Protein AF-A0A9C6U0P7-F1 (afdb_monomer_lite)

Radius of gyration: 18.61 Å; chains: 1; bounding box: 39×26×54 Å

Organism: Frankliniella occidentalis (NCBI:txid133901)

Foldseek 3Di:
DDPVVLVVVLVLLVVQQDPPVDDDPQDSSLLVVLLVVCVVVVDPVVSCVDPSPVPPDSVRSVVSNVRSVRSCPDPVNVCVFWDDDPDPVSVVVQVCVVPVVDDDDDDDDDDDRTDGDD

Structure (mmCIF, N/CA/C/O backbone):
data_AF-A0A9C6U0P7-F1
#
_entry.id   AF-A0A9C6U0P7-F1
#
loop_
_atom_site.group_PDB
_atom_site.id
_atom_site.type_symbol
_atom_site.label_atom_id
_atom_site.label_alt_id
_atom_site.label_comp_id
_atom_site.label_asym_id
_atom_site.label_entity_id
_atom_site.label_seq_id
_atom_site.pdbx_PDB_ins_code
_atom_site.Cartn_x
_atom_site.Cartn_y
_atom_site.Cartn_z
_atom_site.occupancy
_atom_site.B_iso_or_equiv
_atom_site.auth_seq_id
_atom_site.auth_comp_id
_atom_si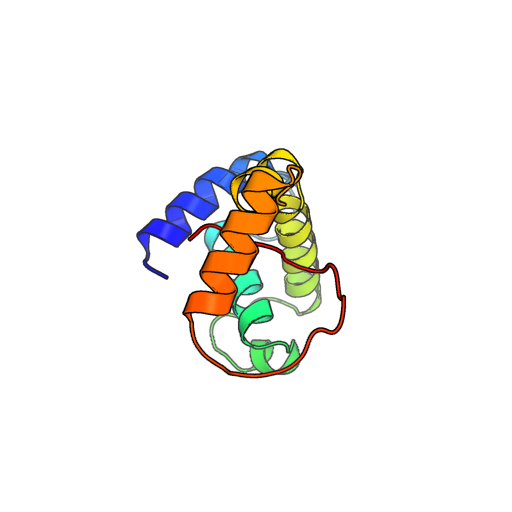te.auth_asym_id
_atom_site.auth_atom_id
_atom_site.pdbx_PDB_model_num
ATOM 1 N N . MET A 1 1 ? 0.602 -16.392 -1.268 1.00 58.56 1 MET A N 1
ATOM 2 C CA . MET A 1 1 ? -0.498 -15.784 -2.046 1.00 58.56 1 MET A CA 1
ATOM 3 C C . MET A 1 1 ? -0.786 -16.683 -3.226 1.00 58.56 1 MET A C 1
ATOM 5 O O . MET A 1 1 ? 0.168 -17.088 -3.887 1.00 58.56 1 MET A O 1
ATOM 9 N N . SER A 1 2 ? -2.052 -17.020 -3.459 1.00 78.69 2 SER A N 1
ATOM 10 C CA . SER A 1 2 ? -2.465 -17.732 -4.670 1.00 78.69 2 SER A CA 1
ATOM 11 C C . SER A 1 2 ? -2.324 -16.804 -5.882 1.00 78.69 2 SER A C 1
ATOM 13 O O . SER A 1 2 ? -2.443 -15.584 -5.752 1.00 78.69 2 SER A O 1
ATOM 15 N N . GLN A 1 3 ? -2.090 -17.359 -7.075 1.00 72.94 3 GLN A N 1
ATOM 16 C CA . GLN A 1 3 ? -2.071 -16.582 -8.323 1.00 72.94 3 GLN A CA 1
ATOM 17 C C . GLN A 1 3 ? -3.381 -15.797 -8.515 1.00 72.94 3 GLN A C 1
ATOM 19 O O . GLN A 1 3 ? -3.364 -14.672 -9.011 1.00 72.94 3 GLN A O 1
ATOM 24 N N . HIS A 1 4 ? -4.501 -16.365 -8.064 1.00 81.75 4 HIS A N 1
ATOM 25 C CA . HIS A 1 4 ? -5.819 -15.741 -8.122 1.00 81.75 4 HIS A CA 1
ATOM 26 C C . HIS A 1 4 ? -5.896 -14.441 -7.299 1.00 81.75 4 HIS A C 1
ATOM 28 O O . HIS A 1 4 ? -6.421 -13.439 -7.781 1.00 81.75 4 HIS A O 1
ATOM 34 N N . ASP A 1 5 ? -5.301 -14.417 -6.102 1.00 84.00 5 ASP A N 1
ATOM 35 C CA . ASP A 1 5 ? -5.320 -13.245 -5.212 1.00 84.00 5 ASP A CA 1
ATOM 36 C C . ASP A 1 5 ? -4.577 -12.060 -5.835 1.00 84.00 5 ASP A C 1
ATOM 38 O O . ASP A 1 5 ? -4.981 -10.905 -5.704 1.00 84.00 5 ASP A O 1
ATOM 42 N N . ILE A 1 6 ? -3.486 -12.354 -6.546 1.00 82.50 6 ILE A N 1
ATOM 43 C CA . ILE A 1 6 ? -2.670 -11.342 -7.217 1.00 82.50 6 ILE A CA 1
ATOM 44 C C . ILE A 1 6 ? -3.442 -10.731 -8.392 1.00 82.50 6 ILE A C 1
ATOM 46 O O . ILE A 1 6 ? -3.392 -9.516 -8.586 1.00 82.50 6 ILE A O 1
ATOM 50 N N . VAL A 1 7 ? -4.176 -11.543 -9.159 1.00 85.00 7 VAL A N 1
ATOM 51 C CA . VAL A 1 7 ? -5.016 -11.060 -10.269 1.00 85.00 7 VAL A CA 1
ATOM 52 C C . VAL A 1 7 ? -6.170 -10.209 -9.741 1.00 85.00 7 VAL A C 1
ATOM 54 O O . VAL A 1 7 ? -6.342 -9.080 -10.197 1.00 85.00 7 VAL A O 1
ATOM 57 N N . ALA A 1 8 ? -6.879 -10.680 -8.712 1.00 86.75 8 ALA A N 1
ATOM 58 C CA . ALA A 1 8 ? -7.946 -9.910 -8.073 1.00 86.75 8 ALA A CA 1
ATOM 59 C C . ALA A 1 8 ? -7.435 -8.559 -7.539 1.00 86.75 8 ALA A C 1
ATOM 61 O O . ALA A 1 8 ? -8.087 -7.523 -7.686 1.00 86.75 8 ALA A O 1
ATOM 62 N N . LEU A 1 9 ? -6.231 -8.546 -6.962 1.00 85.62 9 LEU A N 1
ATOM 63 C CA . LEU A 1 9 ? -5.590 -7.317 -6.515 1.00 85.62 9 LEU A CA 1
ATOM 64 C C . LEU A 1 9 ? -5.244 -6.377 -7.681 1.00 85.62 9 LEU A C 1
ATOM 66 O O . LEU A 1 9 ? -5.425 -5.162 -7.559 1.00 85.62 9 LEU A O 1
ATOM 70 N N . CYS A 1 10 ? -4.780 -6.915 -8.813 1.00 87.06 10 CYS A N 1
ATOM 71 C CA . CYS A 1 10 ? -4.544 -6.123 -10.020 1.00 87.06 10 CYS A CA 1
ATOM 72 C C . CYS A 1 10 ? -5.826 -5.418 -10.478 1.00 87.06 10 CYS A C 1
ATOM 74 O O . CYS A 1 10 ? -5.773 -4.229 -10.790 1.00 87.06 10 CYS A O 1
ATOM 76 N N . ASP A 1 11 ? -6.964 -6.112 -10.476 1.00 87.88 11 ASP A N 1
ATOM 77 C CA . ASP A 1 11 ? -8.247 -5.547 -10.911 1.00 87.88 11 ASP A CA 1
ATOM 78 C C . ASP A 1 11 ? -8.725 -4.414 -9.996 1.00 87.88 11 ASP A C 1
ATOM 80 O O . ASP A 1 11 ? -9.189 -3.371 -10.473 1.00 87.88 11 ASP A O 1
ATOM 84 N N . ILE A 1 12 ? -8.533 -4.568 -8.682 1.00 88.19 12 ILE A N 1
ATOM 85 C CA . ILE A 1 12 ? -8.843 -3.527 -7.695 1.00 88.19 12 ILE A CA 1
ATOM 86 C C . ILE A 1 12 ? -7.966 -2.293 -7.926 1.00 88.19 12 ILE A C 1
ATOM 88 O O . ILE A 1 12 ? -8.477 -1.177 -8.015 1.00 88.19 12 ILE A O 1
ATOM 92 N N . LEU A 1 13 ? -6.649 -2.476 -8.056 1.00 87.00 13 LEU A N 1
ATOM 93 C CA . LEU A 1 13 ? -5.702 -1.363 -8.163 1.00 87.00 13 LEU A CA 1
ATOM 94 C C . LEU A 1 13 ? -5.699 -0.687 -9.540 1.00 87.00 13 LEU A C 1
ATOM 96 O O . LEU A 1 13 ? -5.297 0.474 -9.640 1.00 87.00 13 LEU A O 1
ATOM 100 N N . ARG A 1 14 ? -6.181 -1.358 -10.594 1.00 86.44 14 ARG A N 1
ATOM 101 C CA . ARG A 1 14 ? -6.200 -0.849 -11.979 1.00 86.44 14 ARG A CA 1
ATOM 102 C C . ARG A 1 14 ? -6.850 0.530 -12.120 1.00 86.44 14 ARG A C 1
ATOM 104 O O . ARG A 1 14 ? -6.439 1.301 -12.982 1.00 86.44 14 ARG A O 1
ATOM 111 N N . HIS A 1 15 ? -7.841 0.830 -11.285 1.00 83.75 15 HIS A N 1
ATOM 112 C CA . HIS A 1 15 ? -8.596 2.085 -11.314 1.00 83.75 15 HIS A CA 1
ATOM 113 C C . HIS A 1 15 ? -7.922 3.227 -10.537 1.00 83.75 15 HIS A C 1
ATOM 115 O O . HIS A 1 15 ? -8.265 4.388 -10.743 1.00 83.75 15 HIS A O 1
ATOM 121 N N . TYR A 1 16 ? -6.960 2.909 -9.668 1.00 85.06 16 TYR A N 1
ATOM 122 C CA . TYR A 1 16 ? -6.298 3.872 -8.777 1.00 85.06 16 TYR A CA 1
ATOM 123 C C . TYR A 1 16 ? -4.846 4.146 -9.171 1.00 85.06 16 TYR A C 1
ATOM 125 O O . TYR A 1 16 ? -4.273 5.167 -8.792 1.00 85.06 16 TYR A O 1
ATOM 133 N N . VAL A 1 17 ? -4.245 3.260 -9.963 1.00 82.88 17 VAL A N 1
ATOM 134 C CA . VAL A 1 17 ? -2.936 3.489 -10.570 1.00 82.88 17 VAL A CA 1
ATOM 135 C C . VAL A 1 17 ? -3.108 4.466 -11.733 1.00 82.88 17 VAL A C 1
ATOM 137 O O . VAL A 1 17 ? -3.752 4.153 -12.735 1.00 82.88 17 VAL A O 1
ATOM 140 N N . GLN A 1 18 ? -2.551 5.675 -11.592 1.00 68.69 18 GLN A N 1
ATOM 141 C CA . GLN A 1 18 ? -2.609 6.699 -12.636 1.00 68.69 18 GLN A CA 1
ATOM 142 C C . GLN A 1 18 ? -2.069 6.124 -13.949 1.00 68.69 18 GLN A C 1
ATOM 144 O O . GLN A 1 18 ? -0.921 5.689 -14.022 1.00 68.69 18 GLN A O 1
ATOM 149 N N . ARG A 1 19 ? -2.872 6.178 -15.018 1.00 60.22 19 ARG A N 1
ATOM 150 C CA . ARG A 1 19 ? -2.436 5.862 -16.384 1.00 60.22 19 ARG A CA 1
ATOM 151 C C . ARG A 1 19 ? -1.497 6.972 -16.878 1.00 60.22 19 ARG A C 1
ATOM 153 O O . ARG A 1 19 ? -1.852 7.738 -17.764 1.00 60.22 19 ARG A O 1
ATOM 160 N N . ARG A 1 20 ? -0.315 7.124 -16.271 1.00 55.22 20 ARG A N 1
ATOM 161 C CA . ARG A 1 20 ? 0.715 8.026 -16.795 1.00 55.22 20 ARG A CA 1
ATOM 162 C C . ARG A 1 20 ? 1.346 7.360 -18.007 1.00 55.22 20 ARG A C 1
ATOM 164 O O . ARG A 1 20 ? 2.031 6.347 -17.903 1.00 55.22 20 ARG A O 1
ATOM 171 N N . THR A 1 21 ? 1.081 7.957 -19.157 1.00 51.28 21 THR A N 1
ATOM 172 C CA . THR A 1 21 ? 1.394 7.512 -20.517 1.00 51.28 21 THR A CA 1
ATOM 173 C C . THR A 1 21 ? 2.885 7.532 -20.871 1.00 51.28 21 THR A C 1
ATOM 175 O O . THR A 1 21 ? 3.222 7.777 -22.022 1.00 51.28 21 THR A O 1
ATOM 178 N N . SER A 1 22 ? 3.816 7.335 -19.933 1.00 51.75 22 SER A N 1
ATOM 179 C CA . SER A 1 22 ? 5.221 7.616 -20.247 1.00 51.75 22 SER A CA 1
ATOM 180 C C . SER A 1 22 ? 6.222 6.664 -19.589 1.00 51.75 22 SER A C 1
ATOM 182 O O . SER A 1 22 ? 6.545 6.764 -18.406 1.00 51.75 22 SER A O 1
ATOM 184 N N . LEU A 1 23 ? 6.736 5.781 -20.456 1.00 46.81 23 LEU A N 1
ATOM 185 C CA . LEU A 1 23 ? 8.138 5.359 -20.580 1.00 46.81 23 LEU A CA 1
ATOM 186 C C . LEU A 1 23 ? 8.649 4.099 -19.884 1.00 46.81 23 LEU A C 1
ATOM 188 O O . LEU A 1 23 ? 9.826 3.808 -20.050 1.00 46.81 23 LEU A O 1
ATOM 192 N N . GLN A 1 24 ? 7.833 3.287 -19.215 1.00 50.62 24 GLN A N 1
ATOM 193 C CA . GLN A 1 24 ? 8.265 1.931 -18.848 1.00 50.62 24 GLN A CA 1
ATOM 194 C C . GLN A 1 24 ? 7.131 0.942 -19.100 1.00 50.62 24 GLN A C 1
ATOM 196 O O . GLN A 1 24 ? 6.077 1.006 -18.473 1.00 50.62 24 GLN A O 1
ATOM 201 N N . GLN A 1 25 ? 7.362 0.035 -20.045 1.00 55.47 25 GLN A N 1
ATOM 202 C CA . GLN A 1 25 ? 6.467 -1.015 -20.540 1.00 55.47 25 GLN A CA 1
ATOM 203 C C . GLN A 1 25 ? 6.259 -2.136 -19.497 1.00 55.47 25 GLN A C 1
ATOM 205 O O . GLN A 1 25 ? 6.201 -3.318 -19.820 1.00 55.47 25 GLN A O 1
ATOM 210 N N . THR A 1 26 ? 6.217 -1.786 -18.211 1.00 64.38 26 THR A N 1
ATOM 211 C CA . THR A 1 26 ? 6.059 -2.735 -17.113 1.00 64.38 26 THR A CA 1
ATOM 212 C C . THR A 1 26 ? 4.575 -2.928 -16.832 1.00 64.38 26 THR A C 1
ATOM 214 O O . THR A 1 26 ? 3.850 -1.986 -16.504 1.00 64.38 26 THR A O 1
ATOM 217 N N . SER A 1 27 ? 4.101 -4.166 -16.992 1.00 80.19 27 SER A N 1
ATOM 218 C CA . SER A 1 27 ? 2.711 -4.523 -16.705 1.00 80.19 27 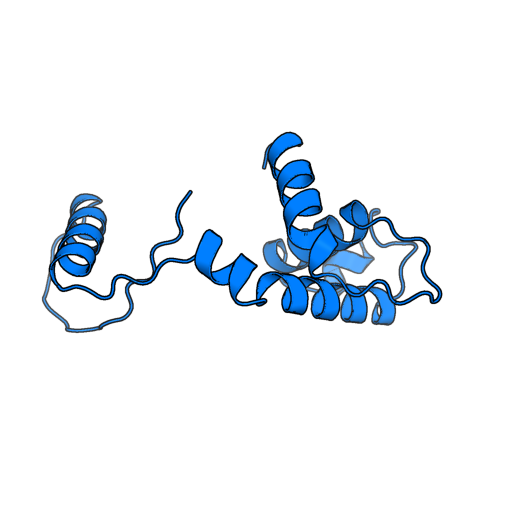SER A CA 1
ATOM 219 C C . SER A 1 27 ? 2.349 -4.200 -15.250 1.00 80.19 27 SER A C 1
ATOM 221 O O . SER A 1 27 ? 3.199 -4.257 -14.358 1.00 80.19 27 SER A O 1
ATOM 223 N N . LEU A 1 28 ? 1.075 -3.887 -14.990 1.00 83.88 28 LEU A N 1
ATOM 224 C CA . LEU A 1 28 ? 0.574 -3.618 -13.634 1.00 83.88 28 LEU A CA 1
ATOM 225 C C . LEU A 1 28 ? 0.926 -4.757 -12.662 1.00 83.88 28 LEU A C 1
ATOM 227 O O . LEU A 1 28 ? 1.388 -4.503 -11.554 1.00 83.88 28 LEU A O 1
ATOM 231 N N . LEU A 1 29 ? 0.799 -6.004 -13.124 1.00 84.94 29 LEU A N 1
ATOM 232 C CA . LEU A 1 29 ? 1.206 -7.199 -12.390 1.00 84.94 29 LEU A CA 1
ATOM 233 C C . LEU A 1 29 ? 2.674 -7.122 -11.951 1.00 84.94 29 LEU A C 1
ATOM 235 O O . LEU A 1 29 ? 2.985 -7.330 -10.782 1.00 84.94 29 LEU A O 1
ATOM 239 N N . ARG A 1 30 ? 3.580 -6.769 -12.871 1.00 83.69 30 ARG A N 1
ATOM 240 C CA . ARG A 1 30 ? 5.010 -6.644 -12.571 1.00 83.69 30 ARG A CA 1
ATOM 241 C C . ARG A 1 30 ? 5.266 -5.548 -11.539 1.00 83.69 30 ARG A C 1
ATOM 243 O O . ARG A 1 30 ? 6.029 -5.768 -10.606 1.00 83.69 30 ARG A O 1
ATOM 250 N N . LYS A 1 31 ? 4.594 -4.399 -11.659 1.00 86.12 31 LYS A N 1
ATOM 251 C CA . LYS A 1 31 ? 4.688 -3.304 -10.678 1.00 86.12 31 LYS A CA 1
ATOM 252 C C . LYS A 1 31 ? 4.248 -3.740 -9.273 1.00 86.12 31 LYS A C 1
ATOM 254 O O . LYS A 1 31 ? 4.925 -3.436 -8.289 1.00 86.12 31 LYS A O 1
ATOM 259 N N . ILE A 1 32 ? 3.140 -4.477 -9.183 1.00 87.69 32 ILE A N 1
ATOM 260 C CA . ILE A 1 32 ? 2.620 -5.015 -7.918 1.00 87.69 32 ILE A CA 1
ATOM 261 C C . ILE A 1 32 ? 3.597 -6.037 -7.327 1.00 87.69 32 ILE A C 1
ATOM 263 O O . ILE A 1 32 ? 3.944 -5.926 -6.155 1.00 87.69 32 ILE A O 1
ATOM 267 N N . LEU A 1 33 ? 4.114 -6.971 -8.130 1.00 85.81 33 LEU A N 1
ATOM 268 C CA . LEU A 1 33 ? 5.081 -7.977 -7.676 1.00 85.81 33 LEU A CA 1
ATOM 269 C C . LEU A 1 33 ? 6.381 -7.355 -7.150 1.00 85.81 33 LEU A C 1
ATOM 271 O O . LEU A 1 33 ? 6.870 -7.774 -6.101 1.00 85.81 33 LEU A O 1
ATOM 275 N N . ILE A 1 34 ? 6.909 -6.332 -7.829 1.00 83.56 34 ILE A N 1
ATOM 276 C CA . ILE A 1 34 ? 8.072 -5.553 -7.370 1.00 83.56 34 ILE A CA 1
ATOM 277 C C . ILE A 1 34 ? 7.779 -4.928 -5.998 1.00 83.56 34 ILE A C 1
ATOM 279 O O . ILE A 1 34 ? 8.573 -5.058 -5.068 1.00 83.56 34 ILE A O 1
ATOM 283 N N . THR A 1 35 ? 6.611 -4.299 -5.846 1.00 87.19 35 THR A N 1
ATOM 284 C CA . THR A 1 35 ? 6.216 -3.629 -4.596 1.00 87.19 35 THR A CA 1
ATOM 285 C C . THR A 1 35 ? 6.033 -4.619 -3.442 1.00 87.19 35 THR A C 1
ATOM 287 O O . THR A 1 35 ? 6.530 -4.385 -2.343 1.00 87.19 35 THR A O 1
ATOM 290 N N . LEU A 1 36 ? 5.381 -5.758 -3.689 1.00 87.06 36 LEU A N 1
ATOM 291 C CA . LEU A 1 36 ? 5.187 -6.804 -2.680 1.00 87.06 36 LEU A CA 1
ATOM 292 C C . LEU A 1 36 ? 6.513 -7.451 -2.273 1.00 87.06 36 LEU A C 1
ATOM 294 O O . LEU A 1 36 ? 6.745 -7.695 -1.090 1.00 87.06 36 LEU A O 1
ATOM 298 N N . SER A 1 37 ? 7.405 -7.683 -3.238 1.00 84.38 37 SER A N 1
ATOM 299 C CA . SER A 1 37 ? 8.743 -8.223 -2.974 1.00 84.38 37 SER A CA 1
ATOM 300 C C . SER A 1 37 ? 9.565 -7.261 -2.118 1.00 84.38 37 SER A C 1
ATOM 302 O O . SER A 1 37 ? 10.235 -7.695 -1.178 1.00 84.38 37 SER A O 1
ATOM 304 N N . PHE A 1 38 ? 9.461 -5.956 -2.390 1.00 83.75 38 PHE A N 1
ATOM 305 C CA . PHE A 1 38 ? 10.077 -4.917 -1.572 1.00 83.75 38 PHE A CA 1
ATOM 306 C C . PHE A 1 38 ? 9.548 -4.932 -0.133 1.00 83.75 38 PHE A C 1
ATOM 308 O O . PHE A 1 38 ? 10.352 -4.943 0.797 1.00 83.75 38 PHE A O 1
ATOM 315 N N . TYR A 1 39 ? 8.228 -4.998 0.070 1.00 86.31 39 TYR A N 1
ATOM 316 C CA . TYR A 1 39 ? 7.645 -5.064 1.416 1.00 86.31 39 TYR A CA 1
ATOM 317 C C . TYR A 1 39 ? 8.025 -6.338 2.175 1.00 86.31 39 TYR A C 1
ATOM 319 O O . TYR A 1 39 ? 8.291 -6.273 3.371 1.00 86.31 39 TYR A O 1
ATOM 327 N N . ALA A 1 40 ? 8.096 -7.483 1.493 1.00 84.06 40 ALA A N 1
ATOM 328 C CA . ALA A 1 40 ? 8.470 -8.748 2.122 1.00 84.06 40 ALA A CA 1
ATOM 329 C C . ALA A 1 40 ? 9.961 -8.807 2.504 1.00 84.06 40 ALA A C 1
ATOM 331 O O . ALA A 1 40 ? 10.320 -9.401 3.516 1.00 84.06 40 ALA A O 1
ATOM 332 N N . CYS A 1 41 ? 10.843 -8.219 1.688 1.00 79.56 41 CYS A N 1
ATOM 333 C CA . CYS A 1 41 ? 12.294 -8.317 1.877 1.00 79.56 41 CYS A CA 1
ATOM 334 C C . CYS A 1 41 ? 12.907 -7.128 2.632 1.00 79.56 41 CYS A C 1
ATOM 336 O O . CYS A 1 41 ? 13.979 -7.278 3.226 1.00 79.56 41 CYS A O 1
ATOM 338 N N . GLY A 1 42 ? 12.272 -5.955 2.582 1.00 67.50 42 GLY A N 1
ATOM 339 C CA . GLY A 1 42 ? 12.681 -4.748 3.300 1.00 67.50 42 GLY A CA 1
ATOM 340 C C . GLY A 1 42 ? 13.961 -4.067 2.800 1.00 67.50 42 GLY A C 1
ATOM 341 O O . GLY A 1 42 ? 14.468 -3.188 3.490 1.00 67.50 42 GLY A O 1
ATOM 342 N N . SER A 1 43 ? 14.531 -4.437 1.641 1.00 65.81 43 SER A N 1
ATOM 343 C CA . SER A 1 43 ? 15.741 -3.765 1.136 1.00 65.81 43 SER A CA 1
ATOM 344 C C . SER A 1 43 ? 15.828 -3.633 -0.387 1.00 65.81 43 SER A C 1
ATOM 346 O O . SER A 1 43 ? 15.592 -4.576 -1.140 1.00 65.81 43 SER A O 1
ATOM 348 N N . TYR A 1 44 ? 16.252 -2.442 -0.831 1.00 61.22 44 TYR A N 1
ATOM 349 C CA . TYR A 1 44 ? 16.564 -2.134 -2.233 1.00 61.22 44 TYR A CA 1
ATOM 350 C C . TYR A 1 44 ? 17.763 -2.935 -2.753 1.00 61.22 44 TYR A C 1
ATOM 352 O O . TYR A 1 44 ? 17.757 -3.394 -3.889 1.00 61.22 44 TYR A O 1
ATOM 360 N N . GLN A 1 45 ? 18.798 -3.111 -1.927 1.00 53.00 45 GLN A N 1
ATOM 361 C CA . GLN A 1 45 ? 20.046 -3.757 -2.345 1.00 53.00 45 GLN A CA 1
ATOM 362 C C . GLN A 1 45 ? 19.876 -5.264 -2.593 1.00 53.00 45 GLN A C 1
ATOM 364 O O . GLN A 1 45 ? 20.535 -5.800 -3.479 1.00 53.00 45 GLN A O 1
ATOM 369 N N . ARG A 1 46 ? 18.958 -5.952 -1.888 1.00 55.75 46 ARG A N 1
ATOM 370 C CA . ARG A 1 46 ? 18.646 -7.367 -2.184 1.00 55.75 46 ARG A CA 1
ATOM 371 C C . ARG A 1 46 ? 17.788 -7.548 -3.435 1.00 55.75 46 ARG A C 1
ATOM 373 O O . ARG A 1 46 ? 17.854 -8.615 -4.037 1.00 55.75 46 ARG A O 1
ATOM 380 N N . MET A 1 47 ? 17.007 -6.541 -3.832 1.00 53.62 47 MET A N 1
ATOM 381 C CA . MET A 1 47 ? 16.207 -6.598 -5.062 1.00 53.62 47 MET A CA 1
ATOM 382 C C . MET A 1 47 ? 17.089 -6.618 -6.312 1.00 53.62 47 MET A C 1
ATOM 384 O O . MET A 1 47 ? 16.869 -7.432 -7.198 1.00 53.62 47 MET A O 1
ATOM 388 N N . LEU A 1 48 ? 18.161 -5.820 -6.336 1.00 52.16 48 LEU A N 1
ATOM 389 C CA . LEU A 1 48 ? 19.078 -5.735 -7.482 1.00 52.16 48 LEU A CA 1
ATOM 390 C C . LEU A 1 48 ? 19.840 -7.045 -7.774 1.00 52.16 48 LEU A C 1
ATOM 392 O O . LEU A 1 48 ? 20.326 -7.230 -8.884 1.00 52.16 48 LEU A O 1
ATOM 396 N N . GLY A 1 49 ? 19.935 -7.957 -6.798 1.00 48.00 49 GLY A N 1
ATOM 397 C CA . GLY A 1 49 ? 20.615 -9.250 -6.940 1.00 48.00 49 GLY A CA 1
ATOM 398 C C . GLY A 1 49 ? 19.714 -10.423 -7.348 1.00 48.00 49 GLY A C 1
ATOM 399 O O . GLY A 1 49 ? 20.226 -11.515 -7.585 1.00 48.00 49 GLY A O 1
ATOM 400 N N . ARG A 1 50 ? 18.384 -10.243 -7.415 1.00 53.22 50 ARG A N 1
ATOM 401 C CA . ARG A 1 50 ? 17.437 -11.295 -7.826 1.00 53.22 50 ARG A CA 1
ATOM 402 C C . ARG A 1 50 ? 16.879 -10.985 -9.218 1.00 53.22 50 ARG A C 1
ATOM 404 O O . ARG A 1 50 ? 16.449 -9.875 -9.506 1.00 53.22 50 ARG A O 1
ATOM 411 N N . SER A 1 51 ? 16.867 -12.001 -10.075 1.00 54.06 51 SER A N 1
ATOM 412 C CA . SER A 1 51 ? 16.580 -11.990 -11.522 1.00 54.06 51 SER A CA 1
ATOM 413 C C . SER A 1 51 ? 15.313 -11.255 -11.995 1.00 54.06 51 SER A C 1
ATOM 415 O O . SER A 1 51 ? 15.194 -10.955 -13.181 1.00 54.06 51 SER A O 1
ATOM 417 N N . ILE A 1 52 ? 14.375 -10.926 -11.104 1.00 53.88 52 ILE A N 1
ATOM 418 C CA . ILE A 1 52 ? 13.165 -10.158 -11.429 1.00 53.88 52 ILE A CA 1
ATOM 419 C C . ILE A 1 52 ? 13.479 -8.688 -11.749 1.00 53.88 52 ILE A C 1
ATOM 421 O O . ILE A 1 52 ? 12.797 -8.111 -12.594 1.00 53.88 52 ILE A O 1
ATOM 425 N N . ASP A 1 53 ? 14.525 -8.099 -11.165 1.00 53.62 53 ASP A N 1
ATOM 426 C CA . ASP A 1 53 ? 14.787 -6.652 -11.244 1.00 53.62 53 ASP A CA 1
ATOM 427 C C . ASP A 1 53 ? 16.024 -6.272 -12.070 1.00 53.62 53 ASP A C 1
ATOM 429 O O . ASP A 1 53 ? 16.275 -5.088 -12.276 1.00 53.62 53 ASP A O 1
ATOM 433 N N . ALA A 1 54 ? 16.757 -7.245 -12.624 1.00 54.84 54 ALA A N 1
ATOM 434 C CA . ALA A 1 54 ? 18.002 -7.004 -13.370 1.00 54.84 54 ALA A CA 1
ATOM 435 C C . ALA A 1 54 ? 17.847 -6.062 -14.589 1.00 54.84 54 ALA A C 1
ATOM 437 O O . ALA A 1 54 ? 18.830 -5.504 -15.066 1.00 54.84 54 ALA A O 1
ATOM 438 N N . ALA A 1 55 ? 16.617 -5.856 -15.075 1.00 62.97 55 ALA A N 1
ATOM 439 C CA . ALA A 1 55 ? 16.293 -4.963 -16.191 1.00 62.97 55 ALA A CA 1
ATOM 440 C C . ALA A 1 55 ? 15.654 -3.620 -15.769 1.00 62.97 55 ALA A C 1
ATOM 442 O O . ALA A 1 55 ? 15.288 -2.825 -16.634 1.00 62.97 55 ALA A O 1
ATOM 443 N N . VAL A 1 56 ? 15.461 -3.360 -14.469 1.00 68.12 56 VAL A N 1
ATOM 444 C CA . VAL A 1 56 ? 14.755 -2.167 -13.972 1.00 68.12 56 VAL A CA 1
ATOM 445 C C . VAL A 1 56 ? 15.689 -1.335 -13.098 1.00 68.12 56 VAL A C 1
ATOM 447 O O . VAL A 1 56 ? 16.212 -1.804 -12.093 1.00 68.12 56 VAL A O 1
ATOM 450 N N . SER A 1 57 ? 15.879 -0.061 -13.450 1.00 75.56 57 SER A N 1
ATOM 451 C CA . SER A 1 57 ? 16.714 0.835 -12.647 1.00 75.56 57 SER A CA 1
ATOM 452 C C . SER A 1 57 ? 16.132 1.049 -11.245 1.00 75.56 57 SER A C 1
ATOM 454 O O . SER A 1 57 ? 14.914 1.107 -11.055 1.00 75.56 57 SER A O 1
ATOM 456 N N . GLN A 1 58 ? 17.001 1.279 -10.257 1.00 76.56 58 GLN A N 1
ATOM 457 C CA . GLN A 1 58 ? 16.592 1.601 -8.884 1.00 76.56 58 GLN A CA 1
ATOM 458 C C . GLN A 1 58 ? 15.611 2.789 -8.825 1.00 76.56 58 GLN A C 1
ATOM 460 O O . GLN A 1 58 ? 14.648 2.782 -8.056 1.00 76.56 58 GLN A O 1
ATOM 465 N N . THR A 1 59 ? 15.820 3.803 -9.670 1.00 80.19 59 THR A N 1
ATOM 466 C CA . THR A 1 59 ? 14.930 4.969 -9.779 1.00 80.19 59 THR A CA 1
ATOM 467 C C . THR A 1 59 ? 13.532 4.584 -10.261 1.00 80.19 59 THR A C 1
ATOM 469 O O . THR A 1 59 ? 12.542 5.138 -9.781 1.00 80.19 59 THR A O 1
ATOM 472 N N . THR A 1 60 ? 13.431 3.604 -11.158 1.00 79.88 60 THR A N 1
ATOM 473 C CA . THR A 1 60 ? 12.154 3.068 -11.640 1.00 79.88 60 THR A CA 1
ATOM 474 C C . THR A 1 60 ? 11.459 2.249 -10.560 1.00 79.88 60 THR A C 1
ATOM 476 O O . THR A 1 60 ? 10.278 2.480 -10.307 1.00 79.88 60 THR A O 1
ATOM 479 N N . VAL A 1 61 ? 12.187 1.374 -9.860 1.00 80.62 61 VAL A N 1
ATOM 480 C CA . VAL A 1 61 ? 11.657 0.624 -8.706 1.00 80.62 61 VAL A CA 1
ATOM 481 C C . VAL A 1 61 ? 11.087 1.580 -7.656 1.00 80.62 61 VAL A C 1
ATOM 483 O O . VAL A 1 61 ? 9.963 1.398 -7.196 1.00 80.62 61 VAL A O 1
ATOM 486 N N . SER A 1 62 ? 11.804 2.662 -7.345 1.00 84.12 62 SER A N 1
ATOM 487 C CA . SER A 1 62 ? 11.335 3.661 -6.381 1.00 84.12 62 SER A CA 1
ATOM 488 C C . SER A 1 62 ? 10.050 4.363 -6.802 1.00 84.12 62 SER A C 1
ATOM 490 O O . SER A 1 62 ? 9.141 4.540 -5.988 1.00 84.12 62 SER A O 1
ATOM 492 N N . ARG A 1 63 ? 9.933 4.727 -8.083 1.00 84.44 63 ARG A N 1
ATOM 493 C CA . ARG A 1 63 ? 8.694 5.305 -8.622 1.00 84.44 63 ARG A CA 1
ATOM 494 C C . ARG A 1 63 ? 7.541 4.308 -8.574 1.00 84.44 63 ARG A C 1
ATOM 496 O O . ARG A 1 63 ? 6.459 4.694 -8.150 1.00 84.44 63 ARG A O 1
ATOM 503 N N . ILE A 1 64 ? 7.786 3.052 -8.951 1.00 86.25 64 ILE A N 1
ATOM 504 C CA . ILE A 1 64 ? 6.791 1.972 -8.906 1.00 86.25 64 ILE A CA 1
ATOM 505 C C . ILE A 1 64 ? 6.274 1.783 -7.481 1.00 86.25 64 ILE A C 1
ATOM 507 O O . ILE A 1 64 ? 5.064 1.794 -7.274 1.00 86.25 64 ILE A O 1
ATOM 511 N N . ILE A 1 65 ? 7.171 1.677 -6.497 1.00 87.00 65 ILE A N 1
ATOM 512 C CA . ILE A 1 65 ? 6.777 1.521 -5.094 1.00 87.00 65 ILE A CA 1
ATOM 513 C C . ILE A 1 65 ? 5.909 2.704 -4.671 1.00 87.00 65 ILE A C 1
ATOM 515 O O . ILE A 1 65 ? 4.833 2.486 -4.127 1.00 87.00 65 ILE A O 1
ATOM 519 N N . LYS A 1 66 ? 6.312 3.949 -4.957 1.00 88.62 66 LYS A N 1
ATOM 520 C CA . LYS A 1 66 ? 5.516 5.141 -4.608 1.00 88.62 66 LYS A CA 1
ATOM 521 C C . LYS A 1 66 ? 4.140 5.149 -5.282 1.00 88.62 66 LYS A C 1
ATOM 523 O O . LYS A 1 66 ? 3.151 5.454 -4.625 1.00 88.62 66 LYS A O 1
ATOM 528 N N . GLU A 1 67 ? 4.073 4.796 -6.563 1.00 88.75 67 GLU A N 1
ATOM 529 C CA . GLU A 1 67 ? 2.834 4.723 -7.347 1.00 88.75 67 GLU A CA 1
ATOM 530 C C . GLU A 1 67 ? 1.864 3.684 -6.766 1.00 88.75 67 GLU A C 1
ATOM 532 O O . GLU A 1 67 ? 0.716 4.009 -6.459 1.00 88.75 67 GLU A O 1
ATOM 537 N N . ILE A 1 68 ? 2.336 2.453 -6.551 1.00 89.94 68 ILE A N 1
ATOM 538 C CA . ILE A 1 68 ? 1.522 1.355 -6.018 1.00 89.94 68 ILE A CA 1
ATOM 539 C C . ILE A 1 68 ? 1.150 1.603 -4.549 1.00 89.94 68 ILE A C 1
ATOM 541 O O . ILE A 1 68 ? 0.004 1.379 -4.167 1.00 89.94 68 ILE A O 1
ATOM 545 N N . THR A 1 69 ? 2.065 2.145 -3.738 1.00 91.44 69 THR A N 1
ATOM 546 C CA . THR A 1 69 ? 1.778 2.556 -2.350 1.00 91.44 69 THR A CA 1
ATOM 547 C C . THR A 1 69 ? 0.691 3.631 -2.313 1.00 91.44 69 THR A C 1
ATOM 549 O O . THR A 1 69 ? -0.196 3.587 -1.463 1.00 91.44 69 THR A O 1
ATOM 552 N N . GLY A 1 70 ? 0.725 4.592 -3.240 1.00 90.75 70 GLY A N 1
ATOM 553 C CA . GLY A 1 70 ? -0.324 5.602 -3.375 1.00 90.75 70 GLY A CA 1
ATOM 554 C C . GLY A 1 70 ? -1.681 4.984 -3.718 1.00 90.75 70 GLY A C 1
ATOM 555 O O . GLY A 1 70 ? -2.682 5.329 -3.097 1.00 90.75 70 GLY A O 1
ATOM 556 N N . ALA A 1 71 ? -1.709 4.023 -4.647 1.00 90.62 71 ALA A N 1
ATOM 557 C CA . ALA A 1 71 ? -2.931 3.310 -5.018 1.00 90.62 71 ALA A CA 1
ATOM 558 C C . ALA A 1 71 ? -3.500 2.471 -3.858 1.00 90.62 71 ALA A C 1
ATOM 560 O O . ALA A 1 71 ? -4.710 2.473 -3.640 1.00 90.62 71 ALA A O 1
ATOM 561 N N . PHE A 1 72 ? -2.644 1.806 -3.077 1.00 90.12 72 PHE A N 1
ATOM 562 C CA . PHE A 1 72 ? -3.059 1.073 -1.876 1.00 90.12 72 PHE A CA 1
ATOM 563 C C . PHE A 1 72 ? -3.667 1.977 -0.802 1.00 90.12 72 PHE A C 1
ATOM 565 O O . PHE A 1 72 ? -4.657 1.609 -0.174 1.00 90.12 72 PHE A O 1
ATOM 572 N N . ASN A 1 73 ? -3.096 3.167 -0.614 1.00 91.19 73 ASN A N 1
ATOM 573 C CA . ASN A 1 73 ? -3.575 4.143 0.362 1.00 91.19 73 ASN A CA 1
ATOM 574 C C . ASN A 1 73 ? -4.781 4.957 -0.125 1.00 91.19 73 ASN A C 1
ATOM 576 O O . ASN A 1 73 ? -5.253 5.839 0.592 1.00 91.19 73 ASN A O 1
ATOM 580 N N . HIS A 1 74 ? -5.308 4.681 -1.321 1.00 90.69 74 HIS A N 1
ATOM 581 C CA . HIS A 1 74 ? -6.538 5.315 -1.768 1.00 90.69 74 HIS A CA 1
ATOM 582 C C . HIS A 1 74 ? -7.688 4.940 -0.810 1.00 90.69 74 HIS A C 1
ATOM 584 O O . HIS A 1 74 ? -7.867 3.750 -0.544 1.00 90.69 74 HIS A O 1
ATOM 590 N N . PRO A 1 75 ? -8.516 5.889 -0.325 1.00 88.44 75 PRO A N 1
ATOM 591 C CA . PRO A 1 75 ? -9.526 5.620 0.708 1.00 88.44 75 PRO A CA 1
ATOM 592 C C . PRO A 1 75 ? -10.444 4.427 0.406 1.00 88.44 75 PRO A C 1
ATOM 594 O O . PRO A 1 75 ? -10.686 3.592 1.274 1.00 88.44 75 PRO A O 1
ATOM 597 N N . ASN A 1 76 ? -10.887 4.291 -0.848 1.00 87.12 76 ASN A N 1
ATOM 598 C CA . ASN A 1 76 ? -11.749 3.185 -1.297 1.00 87.12 76 ASN A CA 1
ATOM 599 C C . ASN A 1 76 ? -11.055 1.810 -1.305 1.00 87.12 76 ASN A C 1
ATOM 601 O O . ASN A 1 76 ? -11.722 0.782 -1.222 1.00 87.12 76 ASN A O 1
ATOM 605 N N . VAL A 1 77 ? -9.726 1.782 -1.423 1.00 88.56 77 VAL A N 1
ATOM 606 C CA . VAL A 1 77 ? -8.928 0.552 -1.341 1.00 88.56 77 VAL A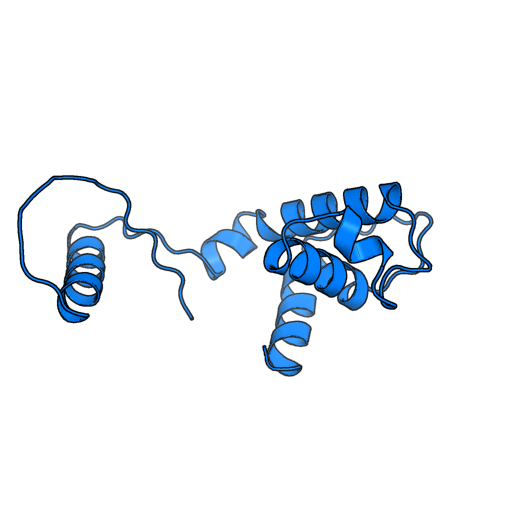 CA 1
ATOM 607 C C . VAL A 1 77 ? -8.630 0.254 0.123 1.00 88.56 77 VAL A C 1
ATOM 609 O O . VAL A 1 77 ? -8.910 -0.842 0.600 1.00 88.56 77 VAL A O 1
ATOM 612 N N . LEU A 1 78 ? -8.140 1.250 0.860 1.00 87.75 78 LEU A N 1
ATOM 613 C CA . LEU A 1 78 ? -7.734 1.104 2.252 1.00 87.75 78 LEU A CA 1
ATOM 614 C C . LEU A 1 78 ? -8.888 0.618 3.140 1.00 87.75 78 LEU A C 1
ATOM 616 O O . LEU A 1 78 ? -8.732 -0.361 3.860 1.00 87.75 78 LEU A O 1
ATOM 620 N N . THR A 1 79 ? -10.066 1.236 3.030 1.00 87.12 79 THR A N 1
ATOM 621 C CA . THR A 1 79 ? -11.260 0.873 3.823 1.00 87.12 79 THR A CA 1
ATOM 622 C C . THR A 1 79 ? -11.853 -0.492 3.463 1.00 87.12 79 THR A C 1
ATOM 624 O O . THR A 1 79 ? -12.601 -1.074 4.253 1.00 87.12 79 THR A O 1
ATOM 627 N N . ARG A 1 80 ? -11.515 -1.032 2.283 1.00 87.81 80 ARG A N 1
ATOM 628 C CA . ARG A 1 80 ? -11.922 -2.379 1.865 1.00 87.81 80 ARG A CA 1
ATOM 629 C C . ARG A 1 80 ? -11.132 -3.461 2.599 1.00 87.81 80 ARG A C 1
ATOM 631 O O . ARG A 1 80 ? -11.717 -4.482 2.950 1.00 87.81 80 ARG A O 1
ATOM 638 N N . PHE A 1 81 ? -9.838 -3.237 2.824 1.00 84.62 81 PHE A N 1
ATOM 639 C CA . PHE A 1 81 ? -8.933 -4.217 3.442 1.00 84.62 81 PHE A CA 1
ATOM 640 C C . PHE A 1 81 ? -8.690 -3.972 4.935 1.00 84.62 81 PHE A C 1
ATOM 642 O O . PHE A 1 81 ? -8.434 -4.913 5.687 1.00 84.62 81 PHE A O 1
ATOM 649 N N . ILE A 1 82 ? -8.784 -2.719 5.378 1.00 85.31 82 ILE A N 1
ATOM 650 C CA . ILE A 1 82 ? -8.530 -2.306 6.755 1.00 85.31 82 ILE A CA 1
ATOM 651 C C . ILE A 1 82 ? -9.811 -1.708 7.325 1.00 85.31 82 ILE A C 1
ATOM 653 O O . ILE A 1 82 ? -10.293 -0.673 6.863 1.00 85.31 82 ILE A O 1
ATOM 657 N N . LYS A 1 83 ? -10.346 -2.351 8.367 1.00 83.81 83 LYS A N 1
ATOM 658 C CA . LYS A 1 83 ? -11.463 -1.822 9.150 1.00 83.81 83 LYS A CA 1
ATOM 659 C C . LYS A 1 83 ? -11.018 -1.631 10.588 1.00 83.81 83 LYS A C 1
ATOM 661 O O . LYS A 1 83 ? -10.661 -2.586 11.276 1.00 83.81 83 LYS A O 1
ATOM 666 N N . PHE A 1 84 ? -11.048 -0.384 11.037 1.00 81.94 84 PHE A N 1
ATOM 667 C CA . PHE A 1 84 ? -10.795 -0.059 12.431 1.00 81.94 84 PHE A CA 1
ATOM 668 C C . PHE A 1 84 ? -12.088 -0.238 13.232 1.00 81.94 84 PHE A C 1
ATOM 670 O O . PHE A 1 84 ? -13.136 0.224 12.780 1.00 81.94 84 PHE A O 1
ATOM 677 N N . PRO A 1 85 ? -12.043 -0.895 14.402 1.00 84.88 85 PRO A N 1
ATOM 678 C CA . PRO A 1 85 ? -13.215 -1.036 15.252 1.00 84.88 85 PRO A CA 1
ATOM 679 C C . PRO A 1 85 ? -13.554 0.324 15.876 1.00 84.88 85 PRO A C 1
ATOM 681 O O . PRO A 1 85 ? -12.786 0.863 16.678 1.00 84.88 85 PRO A O 1
ATOM 684 N N . LEU A 1 86 ? -14.699 0.895 15.506 1.00 86.19 86 LEU A N 1
ATOM 685 C CA . LEU A 1 86 ? -15.111 2.229 15.961 1.00 86.19 86 LEU A CA 1
ATOM 686 C C . LEU A 1 86 ? -16.041 2.133 17.172 1.00 86.19 86 LEU A C 1
ATOM 688 O O . LEU A 1 86 ? -16.009 2.972 18.079 1.00 86.19 86 LEU A O 1
ATOM 692 N N . THR A 1 87 ? -16.842 1.074 17.237 1.00 88.50 87 THR A N 1
ATOM 693 C CA . THR A 1 87 ? -17.777 0.854 18.341 1.00 88.50 87 THR A CA 1
ATOM 694 C C . THR A 1 87 ? -17.108 0.139 19.517 1.00 88.50 87 THR A C 1
ATOM 696 O O . THR A 1 87 ? -16.058 -0.498 19.400 1.00 88.50 87 THR A O 1
ATOM 699 N N . ARG A 1 88 ? -17.695 0.258 20.716 1.00 82.69 88 ARG A N 1
ATOM 700 C CA . ARG A 1 88 ? -17.232 -0.516 21.884 1.00 82.69 88 ARG A CA 1
ATOM 701 C C . ARG A 1 88 ? -17.396 -2.022 21.665 1.00 82.69 88 ARG A C 1
ATOM 703 O O . ARG A 1 88 ? -16.536 -2.780 22.092 1.00 82.69 88 ARG A O 1
ATOM 710 N N . GLN A 1 89 ? -18.458 -2.431 20.974 1.00 85.00 89 GLN A N 1
ATOM 711 C CA . GLN A 1 89 ? -18.747 -3.834 20.681 1.00 85.00 89 GLN A CA 1
ATOM 712 C C . GLN A 1 89 ? -17.726 -4.434 19.706 1.00 85.00 89 GLN A C 1
ATOM 714 O O . GLN A 1 89 ? -17.166 -5.487 19.992 1.00 85.00 89 GLN A O 1
ATOM 719 N N . GLU A 1 90 ? -17.404 -3.738 18.611 1.00 84.56 90 GLU A N 1
ATOM 720 C CA . GLU A 1 90 ? -16.359 -4.181 17.674 1.00 84.56 90 GLU A CA 1
ATOM 721 C C . GLU A 1 90 ? -14.994 -4.268 18.360 1.00 84.56 90 GLU A C 1
ATOM 723 O O . GLU A 1 90 ? -14.266 -5.239 18.167 1.00 84.56 90 GLU A O 1
ATOM 728 N N . ARG A 1 91 ? -14.657 -3.288 19.211 1.00 85.75 91 ARG A N 1
ATOM 729 C CA . ARG A 1 91 ? -13.417 -3.322 19.999 1.00 85.75 91 ARG A CA 1
ATOM 730 C C . ARG A 1 91 ? -13.386 -4.518 20.943 1.00 85.75 91 ARG A C 1
ATOM 732 O O . ARG A 1 91 ? -12.388 -5.228 20.962 1.00 85.75 91 ARG A O 1
ATOM 739 N N . ALA A 1 92 ? -14.471 -4.773 21.673 1.00 85.06 92 ALA A N 1
ATOM 740 C CA . ALA A 1 92 ? -14.578 -5.930 22.556 1.00 85.06 92 ALA A CA 1
ATOM 741 C C . ALA A 1 92 ? -14.418 -7.251 21.785 1.00 85.06 92 ALA A C 1
ATOM 743 O O . ALA A 1 92 ? -13.697 -8.128 22.246 1.00 85.06 92 ALA A O 1
ATOM 744 N N . ALA A 1 93 ? -14.997 -7.368 20.586 1.00 83.44 93 ALA A N 1
ATOM 745 C CA . ALA A 1 93 ? -14.848 -8.550 19.737 1.00 83.44 93 ALA A CA 1
ATOM 746 C C . ALA A 1 93 ? -13.401 -8.754 19.248 1.00 83.44 93 ALA A C 1
ATOM 748 O O . ALA A 1 93 ? -12.904 -9.882 19.233 1.00 83.44 93 ALA A O 1
ATOM 749 N N . VAL A 1 94 ? -12.702 -7.673 18.878 1.00 83.12 94 VAL A N 1
ATOM 750 C CA . VAL A 1 94 ? -11.279 -7.722 18.493 1.00 83.12 94 VAL A CA 1
ATOM 751 C C . VAL A 1 94 ? -10.401 -8.097 19.689 1.00 83.12 94 VAL A C 1
ATOM 753 O O . VAL A 1 94 ? -9.560 -8.986 19.562 1.00 83.12 94 VAL A O 1
ATOM 756 N N . ILE A 1 95 ? -10.631 -7.484 20.854 1.00 82.81 95 ILE A N 1
ATOM 757 C CA . ILE A 1 95 ? -9.920 -7.786 22.106 1.00 82.81 95 ILE A CA 1
ATOM 758 C C . ILE A 1 95 ? -10.159 -9.241 22.515 1.00 82.81 95 ILE A C 1
ATOM 760 O O . ILE A 1 95 ? -9.211 -9.955 22.810 1.00 82.81 95 ILE A O 1
ATOM 764 N N . GLN A 1 96 ? -11.401 -9.723 22.467 1.00 81.12 96 GLN A N 1
ATOM 765 C CA . GLN A 1 96 ? -11.734 -11.108 22.795 1.00 81.12 96 GLN A CA 1
ATOM 766 C C . GLN A 1 96 ? -11.053 -12.097 21.839 1.00 81.12 96 GLN A C 1
ATOM 768 O O . GLN A 1 96 ? -10.469 -13.079 22.293 1.00 81.12 96 GLN A O 1
ATOM 773 N N . ARG A 1 97 ? -11.071 -11.830 20.523 1.00 79.50 97 ARG A N 1
ATOM 774 C CA . ARG A 1 97 ? -10.333 -12.636 19.530 1.00 79.50 97 ARG A CA 1
ATOM 775 C C . ARG A 1 97 ? -8.828 -12.634 19.773 1.00 79.50 97 ARG A C 1
ATOM 777 O O . ARG A 1 97 ? -8.165 -13.628 19.488 1.00 79.50 97 ARG A O 1
ATOM 784 N N . TYR A 1 98 ? -8.280 -11.516 20.237 1.00 77.19 98 TYR A N 1
ATOM 785 C CA . TYR A 1 98 ? -6.864 -11.408 20.556 1.00 77.19 98 TYR A CA 1
ATOM 786 C C . TYR A 1 98 ? -6.523 -12.197 21.828 1.00 77.19 98 TYR A C 1
ATOM 788 O O . TYR A 1 98 ? -5.649 -13.058 21.792 1.00 77.19 98 TYR A O 1
ATOM 796 N N . ASN A 1 99 ? -7.288 -11.991 22.901 1.00 72.38 99 ASN A N 1
ATOM 797 C CA 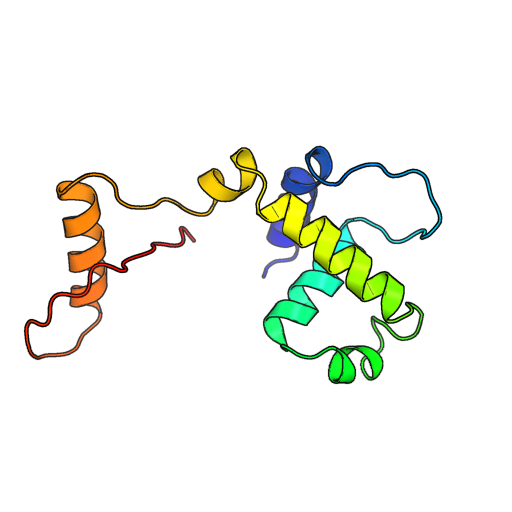. ASN A 1 99 ? -7.098 -12.633 24.202 1.00 72.38 99 ASN A CA 1
ATOM 798 C C . ASN A 1 99 ? -7.319 -14.157 24.151 1.00 72.38 99 ASN A C 1
ATOM 800 O O . ASN A 1 99 ? -6.648 -14.901 24.858 1.00 72.38 99 ASN A O 1
ATOM 804 N N . GLY A 1 100 ? -8.211 -14.643 23.280 1.00 64.12 100 GLY A N 1
ATOM 805 C CA . GLY A 1 100 ? -8.463 -16.076 23.072 1.00 64.12 100 GLY A CA 1
ATOM 806 C C . GLY A 1 100 ? -7.347 -16.839 22.342 1.00 64.12 100 GLY A C 1
ATOM 807 O O . GLY A 1 100 ? -7.477 -18.045 22.150 1.00 64.12 100 GLY A O 1
ATOM 808 N N . ARG A 1 101 ? -6.261 -16.168 21.923 1.00 58.97 101 ARG A N 1
ATOM 809 C CA . ARG A 1 101 ? -5.084 -16.791 21.279 1.00 58.97 101 ARG A CA 1
ATOM 810 C C . ARG A 1 101 ? -3.896 -17.050 22.236 1.00 58.97 101 ARG A C 1
ATOM 812 O O . ARG A 1 101 ? -2.828 -17.402 21.750 1.00 58.97 101 ARG A 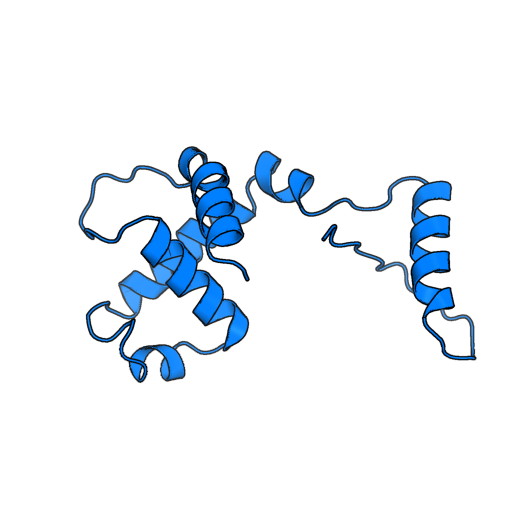O 1
ATOM 819 N N . ASN A 1 102 ? -4.140 -16.998 23.557 1.00 48.03 102 ASN A N 1
ATOM 820 C CA . ASN A 1 102 ? -3.268 -17.320 24.711 1.00 48.03 102 ASN A CA 1
ATOM 821 C C . ASN A 1 102 ? -2.127 -16.330 25.031 1.00 48.03 102 ASN A C 1
ATOM 823 O O . ASN A 1 102 ? -1.198 -16.207 24.244 1.00 48.03 102 ASN A O 1
ATOM 827 N N . VAL A 1 103 ? -2.175 -15.701 26.219 1.00 43.47 103 VAL A N 1
ATOM 828 C CA . VAL A 1 103 ? -1.176 -15.737 27.322 1.00 43.47 103 VAL A CA 1
ATOM 829 C C . VAL A 1 103 ? -1.707 -14.888 28.496 1.00 43.47 103 VAL A C 1
ATOM 831 O O . VAL A 1 103 ? -2.311 -13.835 28.311 1.00 43.47 103 VAL A O 1
ATOM 834 N N . GLU A 1 104 ? -1.518 -15.414 29.702 1.00 44.31 104 GLU A N 1
ATOM 835 C CA . GLU A 1 104 ? -1.784 -14.818 31.009 1.00 44.31 10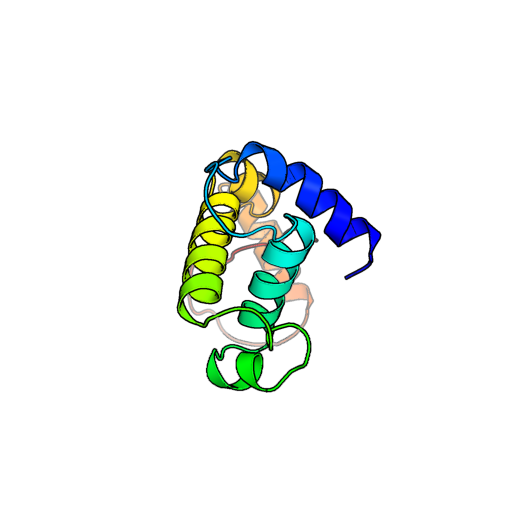4 GLU A CA 1
ATOM 836 C C . GLU A 1 104 ? -0.973 -13.521 31.247 1.00 44.31 104 GLU A C 1
ATOM 838 O O . GLU A 1 104 ? 0.190 -13.426 30.866 1.00 44.31 104 GLU A O 1
ATOM 843 N N . TYR A 1 105 ? -1.601 -12.587 31.967 1.00 40.56 105 TYR A N 1
ATOM 844 C CA . TYR A 1 105 ? -1.066 -11.420 32.689 1.00 40.56 105 TYR A CA 1
ATOM 845 C C . TYR A 1 105 ? -1.121 -9.991 32.108 1.00 40.56 105 TYR A C 1
ATOM 847 O O . TYR A 1 105 ? -0.474 -9.603 31.142 1.00 40.56 105 TYR A O 1
ATOM 855 N N . GLU A 1 106 ? -1.846 -9.225 32.931 1.00 35.06 106 GLU A N 1
ATOM 856 C CA . GLU A 1 106 ? -1.680 -7.858 33.421 1.00 35.06 106 GLU A CA 1
ATOM 857 C C . GLU A 1 106 ? -2.082 -6.674 32.540 1.00 35.06 106 GLU A C 1
ATOM 859 O O . GLU A 1 106 ? -1.485 -6.323 31.525 1.00 35.06 106 GLU A O 1
ATOM 864 N N . ALA A 1 107 ? -3.141 -6.020 33.021 1.00 44.06 107 ALA A N 1
ATOM 865 C CA . ALA A 1 107 ? -3.742 -4.828 32.473 1.00 44.06 107 ALA A CA 1
ATOM 866 C C . ALA A 1 107 ? -2.721 -3.689 32.372 1.00 44.06 107 ALA A C 1
ATOM 868 O O . ALA A 1 107 ? -2.459 -2.977 33.341 1.00 44.06 107 ALA A O 1
ATOM 869 N N . LYS A 1 108 ? -2.220 -3.446 31.162 1.00 36.00 108 LYS A N 1
ATOM 870 C CA . LYS A 1 108 ? -1.769 -2.116 30.763 1.00 36.00 108 LYS A CA 1
ATOM 871 C C . LYS A 1 108 ? -2.551 -1.669 29.539 1.00 36.00 108 LYS A C 1
ATOM 873 O O . LYS A 1 108 ? -2.513 -2.291 28.483 1.00 36.00 108 LYS A O 1
ATOM 878 N N . SER A 1 109 ? -3.325 -0.609 29.761 1.00 45.50 109 SER A N 1
ATOM 879 C CA . SER A 1 109 ? -4.004 0.192 28.751 1.00 45.50 109 SER A CA 1
ATOM 880 C C . SER A 1 109 ? -3.042 0.552 27.628 1.00 45.50 109 SER A C 1
ATOM 882 O O . SER A 1 109 ? -2.207 1.417 27.842 1.00 45.50 109 SER A O 1
ATOM 884 N N . ASP A 1 110 ? -3.205 -0.034 26.444 1.00 38.91 110 ASP A N 1
ATOM 885 C CA . ASP A 1 110 ? -2.708 0.567 25.208 1.00 38.91 110 ASP A CA 1
ATOM 886 C C . ASP A 1 110 ? -3.665 0.277 24.039 1.00 38.91 110 ASP A C 1
ATOM 888 O O . ASP A 1 110 ? -4.019 -0.857 23.719 1.00 38.91 110 ASP A O 1
ATOM 892 N N . CYS A 1 111 ? -4.148 1.359 23.429 1.00 36.38 111 CYS A N 1
ATOM 893 C CA . CYS A 1 111 ? -5.344 1.430 22.585 1.00 36.38 111 CYS A CA 1
ATOM 894 C C . CYS A 1 111 ? -5.110 1.146 21.085 1.00 36.38 111 CYS A C 1
ATOM 896 O O . CYS A 1 111 ? -5.822 1.704 20.248 1.00 36.38 111 CYS A O 1
ATOM 898 N N . ALA A 1 112 ? -4.145 0.311 20.698 1.00 48.16 112 ALA A N 1
ATOM 899 C CA . ALA A 1 112 ? -3.768 0.143 19.286 1.00 48.16 112 ALA A CA 1
ATOM 900 C C . ALA A 1 112 ? -4.114 -1.250 18.720 1.00 48.16 112 ALA A C 1
ATOM 902 O O . ALA A 1 112 ? -3.237 -2.052 18.417 1.00 48.16 112 ALA A O 1
ATOM 903 N N . GLY A 1 113 ? -5.409 -1.543 18.550 1.00 46.94 113 GLY A N 1
ATOM 904 C CA . GLY A 1 113 ? -5.886 -2.769 17.894 1.00 46.94 113 GLY A CA 1
ATOM 905 C C . GLY A 1 113 ? -6.343 -2.528 16.452 1.00 46.94 113 GLY A C 1
ATOM 906 O O . GLY A 1 113 ? -7.490 -2.141 16.235 1.00 46.94 113 GLY A O 1
ATOM 907 N N . VAL A 1 114 ? -5.481 -2.777 15.460 1.00 46.56 114 VAL A N 1
ATOM 908 C CA . VAL A 1 114 ? -5.867 -2.804 14.032 1.00 46.56 114 VAL A CA 1
ATOM 909 C C . VAL A 1 114 ? -6.181 -4.242 13.627 1.00 46.56 114 VAL A C 1
ATOM 911 O O . VAL A 1 114 ? -5.339 -5.121 13.787 1.00 46.56 114 VAL A O 1
ATOM 914 N N . SER A 1 115 ? -7.380 -4.499 13.096 1.00 45.56 115 SER A N 1
ATOM 915 C CA . SER A 1 115 ? -7.727 -5.800 12.507 1.00 45.56 115 SER A CA 1
ATOM 916 C C . SER A 1 115 ? -7.575 -5.753 10.988 1.00 45.56 115 SER A C 1
ATOM 918 O O . SER A 1 115 ? -8.256 -4.980 10.316 1.00 45.56 115 SER A O 1
ATOM 920 N N . ILE A 1 116 ? -6.694 -6.599 10.448 1.00 41.16 116 ILE A N 1
ATOM 921 C CA . ILE A 1 116 ? -6.623 -6.889 9.011 1.00 41.16 116 ILE A CA 1
ATOM 922 C C . ILE A 1 116 ? -7.607 -8.026 8.734 1.00 41.16 116 ILE A C 1
ATOM 924 O O . ILE A 1 116 ? -7.539 -9.072 9.380 1.00 41.16 116 ILE A O 1
ATOM 928 N N . ILE A 1 117 ? -8.548 -7.806 7.816 1.00 42.47 117 ILE A N 1
ATOM 929 C CA . ILE A 1 117 ? -9.509 -8.833 7.402 1.00 42.47 117 ILE A CA 1
ATOM 930 C C . ILE A 1 117 ? -8.817 -9.692 6.338 1.00 42.47 117 ILE A C 1
ATOM 932 O O . ILE A 1 117 ? -8.464 -9.177 5.278 1.00 42.47 117 ILE A O 1
ATOM 936 N N . GLY A 1 118 ? -8.579 -10.963 6.667 1.00 36.53 118 GLY A N 1
ATOM 937 C CA . GLY A 1 118 ? -8.129 -12.011 5.746 1.00 36.53 118 GLY A CA 1
ATOM 938 C C . GLY A 1 118 ? -9.289 -12.883 5.301 1.00 36.53 118 GLY A C 1
ATOM 939 O O . GLY A 1 118 ? -10.221 -13.057 6.121 1.00 36.53 118 GLY A O 1
#

Secondary structure (DSSP, 8-state):
--HHHHHHHHHHHTTTS----SS----HHHHHHHHHHHHHH--HHHHTTSTTSTTS-HHHHHHHHHHHHHHHTSHHHHHHHEE---SHHHHHHHHHHHHTT------------PEE--

Sequence (118 aa):
MSQHDIVALCDILRHYVQRRTSLQQTSLLRKILITLSFYACGSYQRMLGRSIDAAVSQTTVSRIIKEITGAFNHPNVLTRFIKFPLTRQERAAVIQRYNGRNVEYEAKSDCAGVSIIG

pLDDT: mean 72.28, std 17.28, range [35.06, 91.44]